Protein AF-A0A328C0I8-F1 (afdb_monomer_lite)

pLDDT: mean 73.68, std 9.69, range [44.66, 91.69]

Secondary structure (DSSP, 8-state):
-----S--PPPPGGGGGGSS--HHHHT------PPP-TTSHHHHHH-SPTT-S-HHHHHHGGGGG-

Radius of gyration: 20.0 Å; chains: 1; bounding box: 51×34×39 Å

Structure (mmCIF, N/CA/C/O backbone):
data_AF-A0A328C0I8-F1
#
_entry.id   AF-A0A328C0I8-F1
#
loop_
_atom_site.group_PDB
_atom_site.id
_atom_site.type_symbol
_atom_site.label_atom_id
_atom_site.label_alt_id
_atom_site.label_comp_id
_atom_site.label_asym_id
_atom_site.label_entity_id
_atom_site.label_seq_id
_atom_site.pdbx_PDB_ins_code
_atom_site.Cartn_x
_atom_site.Cartn_y
_atom_site.Cartn_z
_atom_site.occupancy
_atom_site.B_iso_or_equiv
_atom_site.auth_seq_id
_atom_site.auth_comp_id
_atom_site.auth_asym_id
_atom_site.auth_atom_id
_atom_site.pdbx_PDB_model_num
ATOM 1 N N . MET A 1 1 ? 5.924 -15.921 8.460 1.00 51.56 1 MET A N 1
ATOM 2 C CA . MET A 1 1 ? 5.082 -15.763 7.258 1.00 51.56 1 MET A CA 1
ATOM 3 C C . MET A 1 1 ? 5.822 -16.409 6.101 1.00 51.56 1 MET A C 1
ATOM 5 O O . MET A 1 1 ? 6.955 -16.022 5.848 1.00 51.56 1 MET A O 1
ATOM 9 N N . LYS A 1 2 ? 5.267 -17.466 5.506 1.00 61.94 2 LYS A N 1
ATOM 10 C CA . LYS A 1 2 ? 5.895 -18.214 4.412 1.00 61.94 2 LYS A CA 1
ATOM 11 C C . LYS A 1 2 ? 4.948 -18.082 3.223 1.00 61.94 2 LYS A C 1
ATOM 13 O O . LYS A 1 2 ? 3.787 -18.448 3.359 1.00 61.94 2 LYS A O 1
ATOM 18 N N . LEU A 1 3 ? 5.402 -17.455 2.143 1.00 74.00 3 LEU A N 1
ATOM 19 C CA . LEU A 1 3 ? 4.625 -17.368 0.909 1.00 74.00 3 LEU A CA 1
ATOM 20 C C . LEU A 1 3 ? 4.707 -18.725 0.213 1.00 74.00 3 LEU A C 1
ATOM 22 O O . LEU A 1 3 ? 5.812 -19.184 -0.078 1.00 74.00 3 LEU A O 1
ATOM 26 N N . ASP A 1 4 ? 3.556 -19.360 0.004 1.00 81.25 4 ASP A N 1
ATOM 27 C CA . ASP A 1 4 ? 3.440 -20.554 -0.831 1.00 81.25 4 ASP A CA 1
ATOM 28 C C . ASP A 1 4 ? 3.094 -20.096 -2.247 1.00 81.25 4 ASP A C 1
ATOM 30 O O . ASP A 1 4 ? 2.110 -19.384 -2.453 1.00 81.25 4 ASP A O 1
ATOM 34 N N . VAL A 1 5 ? 3.958 -20.419 -3.206 1.00 84.00 5 VAL A N 1
ATOM 35 C CA . VAL A 1 5 ? 3.861 -19.926 -4.583 1.00 84.00 5 VAL A CA 1
ATOM 36 C C . VAL A 1 5 ? 3.646 -21.114 -5.502 1.00 84.00 5 VAL A C 1
ATOM 38 O O . VAL A 1 5 ? 4.506 -21.983 -5.612 1.00 84.00 5 VAL A O 1
ATOM 41 N N . GLU A 1 6 ? 2.494 -21.135 -6.167 1.00 90.19 6 GLU A N 1
ATOM 42 C CA . GLU A 1 6 ? 2.103 -22.225 -7.063 1.00 90.19 6 GLU A CA 1
ATOM 43 C C . GLU A 1 6 ? 2.817 -22.147 -8.423 1.00 90.19 6 GLU A C 1
ATOM 45 O O . GLU A 1 6 ? 3.213 -23.171 -8.976 1.00 90.19 6 GLU A O 1
ATOM 50 N N . SER A 1 7 ? 3.037 -20.941 -8.963 1.00 88.94 7 SER A N 1
ATOM 51 C CA . SER A 1 7 ? 3.814 -20.752 -10.194 1.00 88.94 7 SER A CA 1
ATOM 52 C C . SER A 1 7 ? 4.404 -19.345 -10.320 1.00 88.94 7 SER A C 1
ATOM 54 O O . SER A 1 7 ? 3.907 -18.388 -9.726 1.00 88.94 7 SER A O 1
ATOM 56 N N . ILE A 1 8 ? 5.477 -19.228 -11.108 1.00 88.44 8 ILE A N 1
ATOM 57 C CA . ILE A 1 8 ? 6.104 -17.961 -11.505 1.00 88.44 8 ILE A CA 1
ATOM 58 C C . ILE A 1 8 ? 6.236 -17.982 -13.030 1.00 88.44 8 ILE A C 1
ATOM 60 O O . ILE A 1 8 ? 6.843 -18.899 -13.585 1.00 88.44 8 ILE A O 1
ATOM 64 N N . ALA A 1 9 ? 5.651 -16.993 -13.706 1.00 90.50 9 ALA A N 1
ATOM 65 C CA . ALA A 1 9 ? 5.727 -16.864 -15.158 1.00 90.50 9 ALA A CA 1
ATOM 66 C C . ALA A 1 9 ? 7.041 -16.198 -15.606 1.00 90.50 9 ALA A C 1
ATOM 68 O O . ALA A 1 9 ? 7.703 -15.507 -14.831 1.00 90.50 9 ALA A O 1
ATOM 69 N N . ALA A 1 10 ? 7.413 -16.403 -16.872 1.00 91.38 10 ALA A N 1
ATOM 70 C CA . ALA A 1 10 ? 8.546 -15.708 -17.475 1.00 91.38 10 ALA A CA 1
ATOM 71 C C . ALA A 1 10 ? 8.235 -14.217 -17.681 1.00 91.38 10 ALA A C 1
ATOM 73 O O . ALA A 1 10 ? 7.097 -13.856 -17.980 1.00 91.38 10 ALA A O 1
ATOM 74 N N . ALA A 1 11 ? 9.265 -13.377 -17.563 1.00 89.19 11 ALA A N 1
ATOM 75 C CA . ALA A 1 11 ? 9.153 -11.948 -17.824 1.00 89.19 11 ALA A CA 1
ATOM 76 C C . ALA A 1 11 ? 8.815 -11.676 -19.301 1.00 89.19 11 ALA A C 1
ATOM 78 O O . ALA A 1 11 ? 9.346 -12.313 -20.214 1.00 89.19 11 ALA A O 1
ATOM 79 N N . SER A 1 12 ? 7.934 -10.709 -19.512 1.00 91.69 12 SER A N 1
ATOM 80 C CA . SER A 1 12 ? 7.523 -10.159 -20.797 1.00 91.69 12 SER A CA 1
ATOM 81 C C . SER A 1 12 ? 8.265 -8.851 -21.103 1.00 91.69 12 SER A C 1
ATOM 83 O O . SER A 1 12 ? 8.923 -8.268 -20.244 1.00 91.69 12 SER A O 1
ATOM 85 N N . GLU A 1 13 ? 8.145 -8.344 -22.331 1.00 89.19 13 GLU A N 1
ATOM 86 C CA . GLU A 1 13 ? 8.785 -7.083 -22.742 1.00 89.19 13 GLU A CA 1
ATOM 87 C C . GLU A 1 13 ? 8.295 -5.869 -21.921 1.00 89.19 13 GLU A C 1
ATOM 89 O O . GLU A 1 13 ? 9.066 -4.949 -21.638 1.00 89.19 13 GLU A O 1
ATOM 94 N N . GLY A 1 14 ? 7.036 -5.897 -21.463 1.00 84.19 14 GLY A N 1
ATOM 95 C CA . GLY A 1 14 ? 6.448 -4.859 -20.606 1.00 84.19 14 GLY A CA 1
ATOM 96 C C . GLY A 1 14 ? 7.023 -4.817 -19.187 1.00 84.19 14 GLY A C 1
ATOM 97 O O . GLY A 1 14 ? 6.939 -3.783 -18.524 1.00 84.19 14 GLY A O 1
ATOM 98 N N . ASP A 1 15 ? 7.668 -5.896 -18.741 1.00 86.69 15 ASP A N 1
ATOM 99 C CA . ASP A 1 15 ? 8.254 -5.981 -17.401 1.00 86.69 15 ASP A CA 1
ATOM 100 C C . ASP A 1 15 ? 9.598 -5.244 -17.299 1.00 86.69 15 ASP A C 1
ATOM 102 O O . ASP A 1 15 ? 10.084 -4.992 -16.197 1.00 86.69 15 ASP A O 1
ATOM 106 N N . SER A 1 16 ? 10.170 -4.815 -18.433 1.00 85.31 16 SER A N 1
ATOM 107 C CA . SER A 1 16 ? 11.396 -4.001 -18.489 1.00 85.31 16 SER A CA 1
ATOM 108 C C . SER A 1 16 ? 11.290 -2.703 -17.677 1.00 85.31 16 SER A C 1
ATOM 110 O O . SER A 1 16 ? 12.265 -2.255 -17.077 1.00 85.31 16 SER A O 1
ATOM 112 N N . MET A 1 17 ? 10.087 -2.131 -17.562 1.00 81.12 17 MET A N 1
ATOM 113 C CA . MET A 1 17 ? 9.819 -0.966 -16.713 1.00 81.12 17 MET A CA 1
ATOM 114 C C . MET A 1 17 ? 10.103 -1.232 -15.222 1.00 81.12 17 MET A C 1
ATOM 116 O O . MET A 1 17 ? 10.446 -0.304 -14.488 1.00 81.12 17 MET A O 1
ATOM 120 N N . PHE A 1 18 ? 9.974 -2.485 -14.778 1.00 81.50 18 PHE A N 1
ATOM 121 C CA . PHE A 1 18 ? 10.152 -2.918 -13.390 1.00 81.50 18 PHE A CA 1
ATOM 122 C C . PHE A 1 1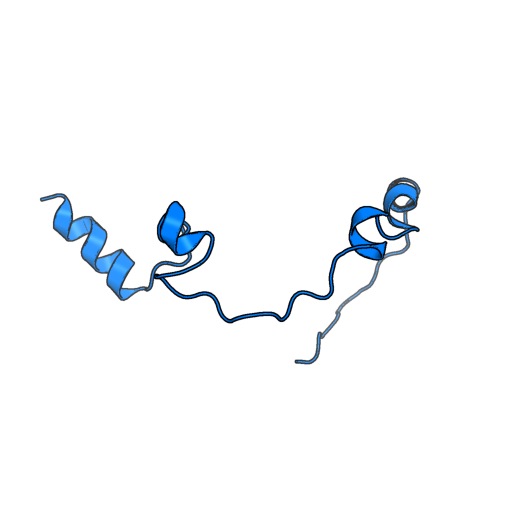8 ? 11.495 -3.619 -13.144 1.00 81.50 18 PHE A C 1
ATOM 124 O O . PHE A 1 18 ? 11.747 -4.081 -12.032 1.00 81.50 18 PHE A O 1
ATOM 131 N N . GLU A 1 19 ? 12.383 -3.663 -14.144 1.00 83.44 19 GLU A N 1
ATOM 132 C CA . GLU A 1 19 ? 13.728 -4.247 -14.031 1.00 83.44 19 GLU A CA 1
ATOM 133 C C . GLU A 1 19 ? 14.565 -3.554 -12.944 1.00 83.44 19 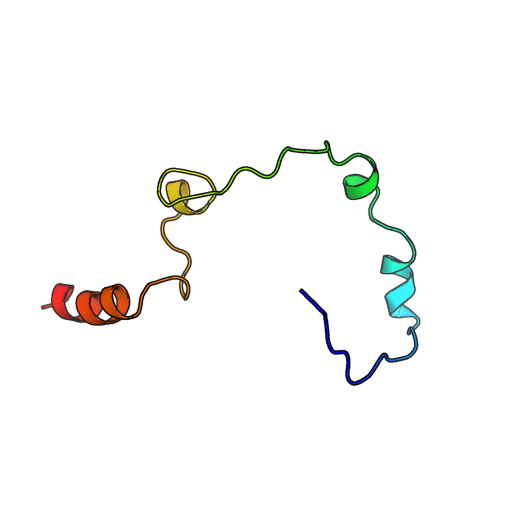GLU A C 1
ATOM 135 O O . GLU A 1 19 ? 15.393 -4.169 -12.269 1.00 83.44 19 GLU A O 1
ATOM 140 N N . ALA A 1 20 ? 14.315 -2.262 -12.731 1.00 81.19 20 ALA A N 1
ATOM 141 C CA . ALA A 1 20 ? 14.941 -1.480 -11.685 1.00 81.19 20 ALA A CA 1
ATOM 142 C C . ALA A 1 20 ? 13.899 -0.948 -10.702 1.00 81.19 20 ALA A C 1
ATOM 144 O O . ALA A 1 20 ? 12.898 -0.346 -11.088 1.00 81.19 20 ALA A O 1
ATOM 145 N N . ALA A 1 21 ? 14.199 -1.068 -9.406 1.00 74.69 21 ALA A N 1
ATOM 146 C CA . ALA A 1 21 ? 13.415 -0.396 -8.380 1.00 74.69 21 ALA A CA 1
ATOM 147 C C . ALA A 1 21 ? 13.370 1.122 -8.663 1.00 74.69 21 ALA A C 1
ATOM 149 O O . ALA A 1 21 ? 14.440 1.718 -8.881 1.00 74.69 21 ALA A O 1
ATOM 150 N N . PRO A 1 22 ? 12.175 1.749 -8.622 1.00 71.25 22 PRO A N 1
ATOM 151 C CA . PRO A 1 22 ? 12.018 3.188 -8.7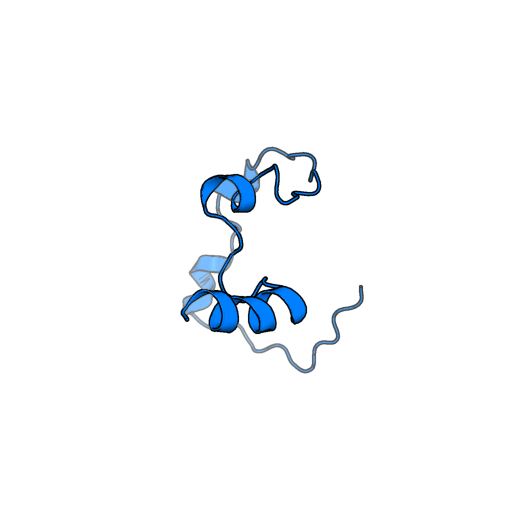60 1.00 71.25 22 PRO A CA 1
ATOM 152 C C . PRO A 1 22 ? 13.011 3.949 -7.883 1.00 71.25 22 PRO A C 1
ATOM 154 O O . PRO A 1 22 ? 13.231 3.596 -6.723 1.00 71.25 22 PRO A O 1
ATOM 157 N N . VAL A 1 23 ? 13.593 5.029 -8.410 1.00 68.94 23 VAL A N 1
ATOM 158 C CA . VAL A 1 23 ? 14.581 5.844 -7.674 1.00 68.94 23 VAL A CA 1
ATOM 159 C C . VAL A 1 23 ? 14.011 6.356 -6.344 1.00 68.94 23 VAL A C 1
ATOM 161 O O . VAL A 1 23 ? 14.738 6.442 -5.357 1.00 68.94 23 VAL A O 1
ATOM 164 N N . ALA A 1 24 ? 12.697 6.600 -6.285 1.00 66.06 24 ALA A N 1
ATOM 165 C CA . ALA A 1 24 ? 11.986 6.964 -5.061 1.00 66.06 24 ALA A CA 1
ATOM 166 C C . ALA A 1 24 ? 12.118 5.915 -3.938 1.00 66.06 24 ALA A C 1
ATOM 168 O O . ALA A 1 24 ? 12.207 6.291 -2.775 1.00 66.06 24 ALA A O 1
ATOM 169 N N . LEU A 1 25 ? 12.195 4.620 -4.270 1.00 63.06 25 LEU A N 1
ATOM 170 C CA . LEU A 1 25 ? 12.397 3.546 -3.290 1.00 63.06 25 LEU A CA 1
ATOM 171 C C . LEU A 1 25 ? 13.858 3.422 -2.846 1.00 63.06 25 LEU A C 1
ATOM 173 O O . LEU A 1 25 ? 14.116 3.023 -1.717 1.00 63.06 25 LEU A O 1
ATOM 177 N N . ARG A 1 26 ? 14.822 3.793 -3.701 1.00 65.00 26 ARG A N 1
ATOM 178 C CA . ARG A 1 26 ? 16.256 3.761 -3.350 1.00 65.00 26 ARG A CA 1
ATOM 179 C C . ARG A 1 26 ? 16.617 4.779 -2.270 1.00 65.00 26 ARG A C 1
ATOM 181 O O . ARG A 1 26 ? 17.528 4.539 -1.488 1.00 65.00 26 ARG A O 1
ATOM 188 N N . ASN A 1 27 ? 15.890 5.893 -2.245 1.00 64.88 27 ASN A N 1
ATOM 189 C CA . ASN A 1 27 ? 16.084 6.991 -1.301 1.00 64.88 27 ASN A CA 1
ATOM 190 C C . ASN A 1 27 ? 14.935 7.103 -0.295 1.00 64.88 27 ASN A C 1
ATOM 192 O O . ASN A 1 27 ? 14.829 8.125 0.385 1.00 64.88 27 ASN A O 1
ATOM 196 N N . ALA A 1 28 ? 14.056 6.098 -0.222 1.00 64.94 28 ALA A N 1
ATOM 197 C CA . ALA A 1 28 ? 12.999 6.105 0.770 1.00 64.94 28 ALA A CA 1
ATOM 198 C C . ALA A 1 28 ? 13.668 6.137 2.152 1.00 64.94 28 ALA A C 1
ATOM 200 O O . ALA A 1 28 ? 14.498 5.266 2.441 1.00 64.94 28 ALA A O 1
ATOM 201 N N . PRO A 1 29 ? 13.375 7.141 2.997 1.00 65.75 29 PRO A N 1
ATOM 202 C CA . PRO A 1 29 ? 13.863 7.118 4.360 1.00 65.75 29 PRO A CA 1
ATOM 203 C C . PRO A 1 29 ? 13.407 5.802 4.987 1.00 65.75 29 PRO A C 1
ATOM 205 O O . PRO A 1 29 ? 12.265 5.381 4.793 1.00 65.75 29 PRO A O 1
ATOM 208 N N . VAL A 1 30 ? 14.304 5.131 5.710 1.00 68.50 30 VAL A N 1
ATOM 209 C CA . VAL A 1 30 ? 13.931 3.981 6.536 1.00 68.50 30 VAL A CA 1
ATOM 210 C C . VAL A 1 30 ? 13.063 4.538 7.660 1.00 68.50 30 VAL A C 1
ATOM 212 O O . VAL A 1 30 ? 13.557 4.939 8.711 1.00 68.50 30 VAL A O 1
ATOM 215 N N . VAL A 1 31 ? 11.767 4.674 7.389 1.00 69.88 31 VAL A N 1
ATOM 216 C CA . VAL A 1 31 ? 10.792 5.117 8.376 1.00 69.88 31 VAL A CA 1
ATOM 217 C C . VAL A 1 31 ? 10.520 3.926 9.275 1.00 69.88 31 VAL A C 1
ATOM 219 O O . VAL A 1 31 ? 10.262 2.815 8.808 1.00 69.88 31 VAL A O 1
ATOM 222 N N . GLN A 1 32 ? 10.608 4.148 10.579 1.00 71.50 32 GLN A N 1
ATOM 223 C CA . GLN A 1 32 ? 10.227 3.134 11.542 1.00 71.50 32 GLN A CA 1
ATOM 224 C C . GLN A 1 32 ? 8.725 2.879 11.371 1.00 71.50 32 GLN A C 1
ATOM 226 O O . GLN A 1 32 ? 7.924 3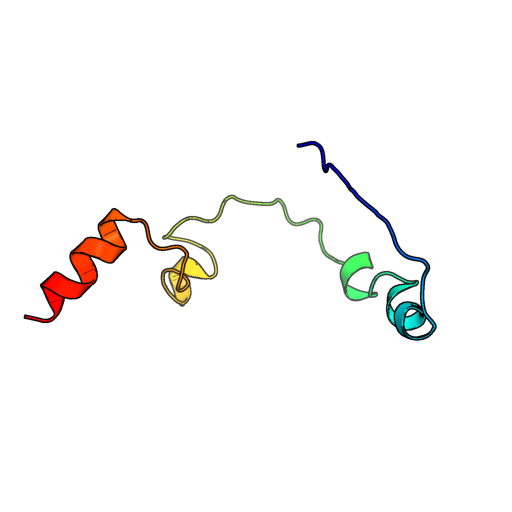.799 11.513 1.00 71.50 32 GLN A O 1
ATOM 231 N N . MET A 1 33 ? 8.354 1.655 10.991 1.00 68.62 33 MET A N 1
ATOM 232 C CA . MET A 1 33 ? 6.954 1.267 10.825 1.00 68.62 33 MET A CA 1
ATOM 233 C C . MET A 1 33 ? 6.267 1.346 12.190 1.00 68.62 33 MET A C 1
ATOM 235 O O . MET A 1 33 ? 6.504 0.503 13.055 1.00 68.62 33 MET A O 1
ATOM 239 N N . VAL A 1 34 ? 5.457 2.383 12.394 1.00 75.56 34 VAL A N 1
ATOM 240 C CA . VAL A 1 34 ? 4.636 2.539 13.597 1.00 75.56 34 VAL A CA 1
ATOM 241 C C . VAL A 1 34 ? 3.254 1.960 13.294 1.00 75.56 34 VAL A C 1
ATOM 243 O O . VAL A 1 34 ? 2.672 2.347 12.275 1.00 75.56 34 VAL A O 1
ATOM 246 N N . PRO A 1 35 ? 2.717 1.058 14.137 1.00 69.56 35 PRO A N 1
ATOM 247 C CA . PRO A 1 35 ? 1.347 0.576 13.995 1.00 69.56 35 PRO A CA 1
ATOM 248 C C . PRO A 1 35 ? 0.387 1.762 13.886 1.00 69.56 35 PRO A C 1
ATOM 250 O O . PRO A 1 35 ? 0.436 2.662 14.722 1.00 69.56 35 PRO A O 1
ATOM 253 N N . GLN A 1 36 ? -0.420 1.791 12.827 1.00 68.75 36 GLN A N 1
ATOM 254 C CA . GLN A 1 36 ? -1.481 2.782 12.677 1.00 68.75 36 GLN A CA 1
ATOM 255 C C . GLN A 1 36 ? -2.753 2.212 13.305 1.00 68.75 36 GLN A C 1
ATOM 257 O O . GLN A 1 36 ? -3.039 1.023 13.167 1.00 68.75 36 GLN A O 1
ATOM 262 N N . ASP A 1 37 ? -3.486 3.060 14.006 1.00 72.38 37 ASP A N 1
ATOM 263 C CA . ASP A 1 37 ? -4.766 2.766 14.643 1.00 72.38 37 ASP A CA 1
ATOM 264 C C . ASP A 1 37 ? -5.820 3.789 14.194 1.00 72.38 37 ASP A C 1
ATOM 266 O O . ASP A 1 37 ? -5.528 4.695 13.414 1.00 72.38 37 ASP A O 1
ATOM 270 N N . ALA A 1 38 ? -7.047 3.681 14.706 1.00 69.38 38 ALA A N 1
ATOM 271 C CA . ALA A 1 38 ? -8.133 4.604 14.365 1.00 69.38 38 ALA A CA 1
ATOM 272 C C . ALA A 1 38 ? -7.828 6.086 14.687 1.00 69.38 38 ALA A C 1
ATOM 274 O O . ALA A 1 38 ? -8.519 6.975 14.197 1.00 69.38 38 ALA A O 1
ATOM 275 N N . SER A 1 39 ? -6.801 6.367 15.498 1.00 72.81 39 SER A N 1
ATOM 276 C CA . SER A 1 39 ? -6.365 7.722 15.853 1.00 72.81 39 SER A CA 1
ATOM 277 C C . SER A 1 39 ? -5.205 8.246 14.998 1.00 72.81 39 SER A C 1
ATOM 279 O O . SER A 1 39 ? -4.807 9.404 15.144 1.00 72.81 39 SER A O 1
ATOM 281 N N . SER A 1 40 ? -4.667 7.429 14.087 1.00 72.69 40 SER A N 1
ATOM 282 C CA . SER A 1 40 ? -3.519 7.774 13.249 1.00 72.69 40 SER A CA 1
ATOM 283 C C . SER A 1 40 ? -3.700 7.413 11.766 1.00 72.69 40 SER A C 1
ATOM 285 O O . SER A 1 40 ? -4.625 6.718 11.350 1.00 72.69 40 SER A O 1
ATOM 287 N N . GLY A 1 41 ? -2.811 7.953 10.930 1.00 73.81 41 GLY A N 1
ATOM 288 C CA . GLY A 1 41 ? -2.709 7.591 9.518 1.00 73.81 41 GLY A CA 1
ATOM 289 C C . GLY A 1 41 ? -3.895 8.013 8.650 1.00 73.81 41 GLY A C 1
ATOM 290 O O . GLY A 1 41 ? -4.569 9.012 8.900 1.00 73.81 41 GLY A O 1
ATOM 291 N N . VAL A 1 42 ? -4.107 7.247 7.577 1.00 71.38 42 V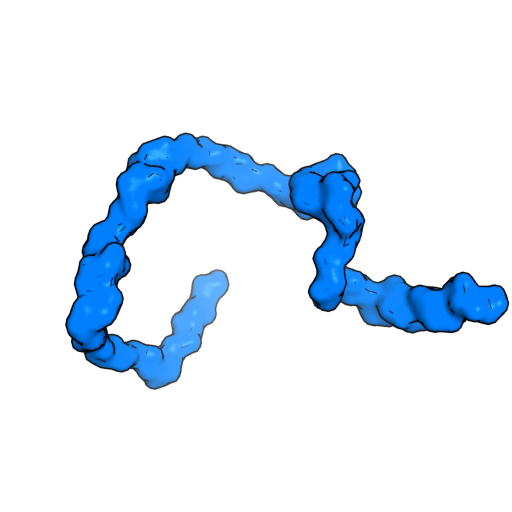AL A N 1
ATOM 292 C CA . VAL A 1 42 ? -5.201 7.456 6.614 1.00 71.38 42 VAL A CA 1
ATOM 293 C C . VAL A 1 42 ? -6.554 7.284 7.301 1.00 71.38 42 VAL A C 1
ATOM 295 O O . VAL A 1 42 ? -7.466 8.057 7.025 1.00 71.38 42 VAL A O 1
ATOM 298 N N . THR A 1 43 ? -6.649 6.351 8.249 1.00 68.44 43 THR A N 1
ATOM 299 C CA . THR A 1 43 ? -7.876 6.046 8.990 1.00 68.44 43 THR A CA 1
ATOM 300 C C . THR A 1 43 ? -8.364 7.228 9.824 1.00 68.44 43 THR A C 1
ATOM 302 O O . THR A 1 43 ? -9.546 7.550 9.805 1.00 68.44 43 THR A O 1
ATOM 305 N N . ALA A 1 44 ? -7.464 7.957 10.487 1.00 68.88 44 ALA A N 1
ATOM 306 C CA . ALA A 1 44 ? -7.844 9.162 11.227 1.00 68.88 44 ALA A CA 1
ATOM 307 C C . ALA A 1 44 ? -8.350 10.304 10.329 1.00 68.88 44 ALA A C 1
ATOM 309 O O . ALA A 1 44 ? -9.114 11.155 10.782 1.00 68.88 44 ALA A O 1
ATOM 310 N N . PHE A 1 45 ? -7.902 10.359 9.071 1.00 66.25 45 PHE A N 1
ATOM 311 C CA . PHE A 1 45 ? -8.226 11.463 8.165 1.00 66.25 45 PHE A CA 1
ATOM 312 C C . PHE A 1 45 ? -9.439 11.174 7.274 1.00 66.25 45 PHE A C 1
ATOM 314 O O . PHE A 1 45 ? -10.232 12.071 7.001 1.00 66.25 45 PHE A O 1
ATOM 321 N N . PHE A 1 46 ? -9.579 9.931 6.818 1.00 70.44 46 PHE A N 1
ATOM 322 C CA . PHE A 1 46 ? -10.616 9.499 5.880 1.00 70.44 46 PHE A CA 1
ATOM 323 C C . PHE A 1 46 ? -11.647 8.553 6.509 1.00 70.44 46 PHE A C 1
ATOM 325 O O . PHE A 1 46 ? -12.597 8.171 5.831 1.00 70.44 46 PHE A O 1
ATOM 332 N N . GLY A 1 47 ? -11.495 8.218 7.794 1.00 72.69 47 GLY A N 1
ATOM 333 C CA . GLY A 1 47 ? -12.286 7.185 8.455 1.00 72.69 47 GLY A CA 1
ATOM 334 C C . GLY A 1 47 ? -11.821 5.778 8.077 1.00 72.69 47 GLY A C 1
ATOM 335 O O . GLY A 1 47 ? -10.783 5.591 7.438 1.00 72.69 47 GLY A O 1
ATOM 336 N N . THR A 1 48 ? -12.592 4.775 8.484 1.00 69.81 48 THR A N 1
ATOM 337 C CA . THR A 1 48 ? -12.359 3.380 8.097 1.00 69.81 48 THR A CA 1
ATOM 338 C C . THR A 1 48 ? -12.499 3.227 6.584 1.00 69.81 48 THR A C 1
ATOM 340 O O . THR A 1 48 ? -13.430 3.761 5.977 1.00 69.81 48 THR A O 1
ATOM 343 N N . TRP A 1 49 ? -11.544 2.538 5.956 1.00 70.69 49 TRP A N 1
ATOM 344 C CA . TRP A 1 49 ? -11.616 2.252 4.528 1.00 70.69 49 TRP A CA 1
ATOM 345 C C . TRP A 1 49 ? -12.782 1.287 4.254 1.00 70.69 49 TRP A C 1
ATOM 347 O O . TRP A 1 49 ? -12.941 0.330 5.010 1.00 70.69 49 TRP A O 1
ATOM 357 N N . PRO A 1 50 ? -13.574 1.475 3.181 1.00 66.44 50 PRO A N 1
ATOM 358 C CA . PRO A 1 50 ? -14.669 0.562 2.863 1.00 66.44 50 PRO A CA 1
ATOM 359 C C . PRO A 1 50 ? -14.152 -0.868 2.652 1.00 66.44 50 PRO A C 1
ATOM 361 O O . PRO A 1 50 ? -13.346 -1.114 1.749 1.00 66.44 50 PRO A O 1
ATOM 364 N N . GLY A 1 51 ? -14.619 -1.805 3.471 1.00 73.25 51 GLY A N 1
ATOM 365 C CA . GLY A 1 51 ? -14.184 -3.201 3.525 1.00 73.25 51 GLY A CA 1
ATOM 366 C C . GLY A 1 51 ? -13.256 -3.557 4.693 1.00 73.25 51 GLY A C 1
ATOM 367 O O . GLY A 1 51 ? -12.999 -4.744 4.878 1.00 73.25 51 GLY A O 1
ATOM 368 N N . ASP A 1 52 ? -12.774 -2.577 5.465 1.00 72.88 52 ASP A N 1
ATOM 369 C CA . ASP A 1 52 ? -12.029 -2.795 6.720 1.00 72.88 52 ASP A CA 1
ATOM 370 C C . ASP A 1 52 ? -12.937 -2.714 7.964 1.00 72.88 52 ASP A C 1
ATOM 372 O O . ASP A 1 52 ? -12.448 -2.838 9.088 1.00 72.88 52 ASP A O 1
ATOM 376 N N . GLU A 1 53 ? -14.246 -2.491 7.788 1.00 78.50 53 GLU A N 1
ATOM 377 C CA . GLU A 1 53 ? -15.203 -2.510 8.896 1.00 78.50 53 GLU A CA 1
ATOM 378 C C . GLU A 1 53 ? -15.308 -3.910 9.520 1.00 78.50 53 GLU A C 1
ATOM 380 O O . GLU A 1 53 ? -15.242 -4.936 8.832 1.00 78.50 53 GLU A O 1
ATOM 385 N N . SER A 1 54 ? -15.505 -3.963 10.837 1.00 80.00 54 SER A N 1
ATOM 386 C CA . SER A 1 54 ? -15.792 -5.225 11.516 1.00 80.00 54 SER A CA 1
ATOM 387 C C . SER A 1 54 ? -17.186 -5.744 11.142 1.00 80.00 54 SER A C 1
ATOM 389 O O . SER A 1 54 ? -18.070 -4.992 10.726 1.00 80.00 54 SER A O 1
ATOM 391 N N . GLU A 1 55 ? -17.413 -7.050 11.296 1.00 77.44 55 GLU A N 1
ATOM 392 C CA . GLU A 1 55 ? -18.726 -7.642 11.007 1.00 77.44 55 GLU A CA 1
ATOM 393 C C . GLU A 1 55 ? -19.827 -7.027 11.888 1.00 77.44 55 GLU A C 1
ATOM 395 O O . GLU A 1 55 ? -20.951 -6.822 11.432 1.00 77.44 55 GLU A O 1
ATOM 400 N N . GLU A 1 56 ? -19.493 -6.651 13.124 1.00 79.38 56 GLU A N 1
ATOM 401 C CA . GLU A 1 56 ? -20.394 -5.936 14.027 1.00 79.38 56 GLU A CA 1
ATOM 402 C C . GLU A 1 56 ? -20.721 -4.522 13.519 1.00 79.38 56 GLU A C 1
ATOM 404 O O . GLU A 1 56 ? -21.890 -4.139 13.493 1.00 79.38 56 GLU A O 1
ATOM 409 N N . GLU A 1 57 ? -19.721 -3.771 13.047 1.00 76.06 57 GLU A N 1
ATOM 410 C CA . GLU A 1 57 ? -19.898 -2.422 12.487 1.00 76.06 57 GLU A CA 1
ATOM 411 C C . GLU A 1 57 ? -20.771 -2.439 11.217 1.00 76.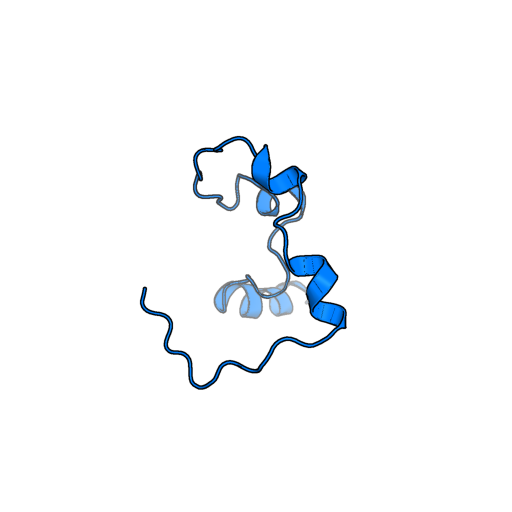06 57 GLU A C 1
ATOM 413 O O . GLU A 1 57 ? -21.632 -1.573 11.025 1.00 76.06 57 GLU A O 1
ATOM 418 N N . LEU A 1 58 ? -20.614 -3.468 10.377 1.00 75.12 58 LEU A N 1
ATOM 419 C CA . LEU A 1 58 ? -21.437 -3.680 9.182 1.00 75.12 58 LEU A CA 1
ATOM 420 C C . LEU A 1 58 ? -22.902 -3.993 9.513 1.00 75.12 58 LEU A C 1
ATOM 422 O O . LEU A 1 58 ? -23.798 -3.605 8.760 1.00 75.12 58 LEU A O 1
ATOM 426 N N . LEU A 1 59 ? -23.161 -4.699 10.617 1.00 79.62 59 LEU A N 1
ATOM 427 C CA . LEU A 1 59 ? -24.514 -5.054 11.057 1.00 79.62 59 LEU A CA 1
ATOM 428 C C . LEU A 1 59 ? -25.246 -3.885 11.738 1.00 79.62 59 LEU A C 1
ATOM 430 O O . LEU A 1 59 ? -26.477 -3.827 11.676 1.00 79.62 59 LEU A O 1
ATOM 434 N N . GLU A 1 60 ? -24.519 -2.947 12.351 1.00 77.50 60 GLU A N 1
ATOM 435 C CA . GLU A 1 60 ? -25.086 -1.743 12.977 1.00 77.50 60 GLU A CA 1
ATOM 436 C C . GLU A 1 60 ? -25.418 -0.636 11.963 1.00 77.50 60 GLU A C 1
ATOM 438 O O . GLU A 1 60 ? -26.438 0.043 12.102 1.00 77.50 60 GLU A O 1
ATOM 443 N N . ALA A 1 61 ? -24.619 -0.480 10.902 1.00 68.31 61 ALA A N 1
ATOM 444 C CA . ALA A 1 61 ? -24.828 0.534 9.864 1.00 68.31 61 ALA A CA 1
ATOM 445 C C . ALA A 1 61 ? -26.260 0.585 9.268 1.00 68.31 61 ALA A C 1
ATOM 447 O O . ALA A 1 61 ? -26.809 1.685 9.151 1.00 68.31 61 ALA A O 1
ATOM 448 N N . PRO A 1 62 ? -26.920 -0.540 8.920 1.00 64.44 62 PRO A N 1
ATOM 449 C CA . PRO A 1 62 ? -28.298 -0.517 8.425 1.00 64.44 62 PRO A CA 1
ATOM 450 C C . PRO A 1 62 ? -29.352 -0.168 9.491 1.00 64.44 62 PRO A C 1
ATOM 452 O O . PRO A 1 62 ? -30.440 0.259 9.117 1.00 64.44 62 PRO A O 1
ATOM 455 N N . GLN A 1 63 ? -29.058 -0.301 10.791 1.00 60.66 63 GLN A N 1
ATOM 456 C CA . GLN A 1 63 ? -29.985 0.082 11.871 1.00 60.66 63 GLN A CA 1
ATOM 457 C C . GLN A 1 63 ? -29.999 1.598 12.125 1.00 60.66 63 GLN A C 1
ATOM 459 O O . GLN A 1 63 ? -30.958 2.120 12.683 1.00 60.66 63 GLN A O 1
ATOM 464 N N . ALA A 1 64 ? -28.959 2.318 11.695 1.00 57.88 64 ALA A N 1
ATOM 465 C CA . ALA A 1 64 ? -28.853 3.772 11.830 1.00 57.88 64 ALA A CA 1
ATOM 466 C C . ALA A 1 64 ? -29.592 4.561 10.725 1.00 57.88 64 ALA A C 1
ATOM 468 O O . ALA A 1 64 ? -29.582 5.793 10.746 1.00 57.88 64 ALA A O 1
ATOM 469 N N . ILE A 1 65 ? -30.191 3.871 9.745 1.00 58.66 65 ILE A N 1
ATOM 470 C CA . ILE A 1 65 ? -30.893 4.468 8.592 1.00 58.66 65 ILE A CA 1
ATOM 471 C C . ILE A 1 65 ? -32.433 4.450 8.780 1.00 58.66 65 ILE A C 1
ATOM 473 O O . ILE A 1 65 ? -33.156 4.950 7.916 1.00 58.66 65 ILE A O 1
ATOM 477 N N . GLU A 1 66 ? -32.946 3.945 9.912 1.00 44.66 66 GLU A N 1
ATOM 478 C CA . GLU A 1 66 ? -34.376 4.023 10.291 1.00 44.66 66 GLU A CA 1
ATOM 479 C C . GLU A 1 66 ? -34.747 5.273 11.106 1.00 44.66 66 GLU A C 1
ATOM 481 O O . GLU A 1 66 ? -34.008 5.640 12.049 1.00 44.66 66 GLU A O 1
#

Sequence (66 aa):
MKLDVESIAAASEGDSMFEAAPVALRNAPVVQMVPQDASSGVTAFFGTWPGDESEEELLEAPQAIE

Organism: NCBI:txid2211119

Foldseek 3Di:
DDDDDPDDDDDDPVCVVVPDDPPCVVPPPPDDDDDDDCCDDPCVVVNDDVPNDDPVRVVVVVVVVD